Protein AF-A0A3D0SB68-F1 (afdb_monomer_lite)

pLDDT: mean 89.6, std 14.68, range [39.91, 98.56]

Radius of gyration: 19.41 Å; chains: 1; bounding box: 35×50×50 Å

Secondary structure (DSSP, 8-state):
-------SSEEEEEEEEEE-SS-EEEEEEEE-TTS-EEEEEEEE---EEE--EEETTEEE-EEEEEGGGTEEEEE--EEEPSSS----

Sequence (88 aa):
MKDTNTDEIQTLDSKVVYQNRWMTVREDTIGRDDGYRGIYGVVDKPDFVVVIAIDGDDVYLVEQYRYPVKGRHLE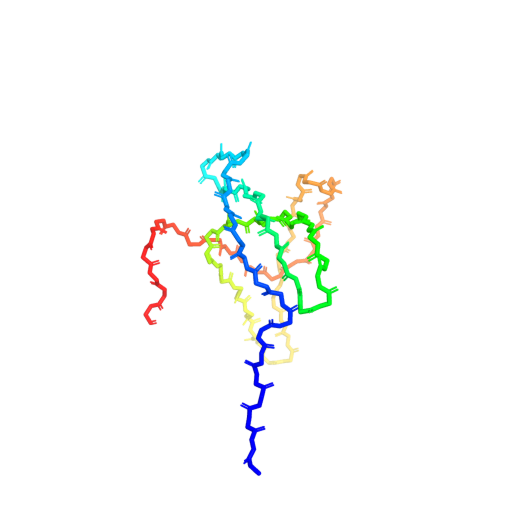FPQGAKEGAETFD

Structure (mmCIF, N/CA/C/O backbone):
data_AF-A0A3D0SB68-F1
#
_entry.id   AF-A0A3D0SB68-F1
#
loop_
_atom_site.group_PDB
_atom_site.id
_atom_site.type_symbol
_atom_site.label_atom_id
_atom_site.label_alt_id
_atom_site.label_comp_id
_atom_site.label_asym_id
_atom_site.label_entity_id
_atom_site.label_seq_id
_atom_site.pdbx_PDB_ins_code
_atom_site.Cartn_x
_atom_site.Cartn_y
_atom_site.Cartn_z
_atom_site.occupancy
_atom_site.B_iso_or_equiv
_atom_site.auth_seq_id
_atom_site.auth_comp_id
_atom_site.auth_asym_id
_atom_site.auth_atom_id
_atom_site.pdbx_PDB_model_num
ATOM 1 N N . MET A 1 1 ? -5.354 -34.622 -13.320 1.00 44.38 1 MET A N 1
ATOM 2 C CA . MET A 1 1 ? -4.239 -34.028 -12.558 1.00 44.38 1 MET A CA 1
ATOM 3 C C . MET A 1 1 ? -3.167 -33.586 -13.547 1.00 44.38 1 MET A C 1
ATOM 5 O O . MET A 1 1 ? -2.455 -34.424 -14.085 1.00 44.38 1 MET A O 1
ATOM 9 N N . LYS A 1 2 ? -3.172 -32.293 -13.872 1.00 39.91 2 LYS A N 1
ATOM 10 C CA . LYS A 1 2 ? -2.087 -31.520 -14.492 1.00 39.91 2 LYS A CA 1
ATOM 11 C C . LYS A 1 2 ? -2.338 -30.094 -14.012 1.00 39.91 2 LYS A C 1
ATOM 13 O O . LYS A 1 2 ? -3.122 -29.374 -14.626 1.00 39.91 2 LYS A O 1
ATOM 18 N N . ASP A 1 3 ? -1.778 -29.759 -12.856 1.00 44.66 3 ASP A N 1
ATOM 19 C CA . ASP A 1 3 ? -1.790 -28.394 -12.338 1.00 44.66 3 ASP A CA 1
ATOM 20 C C . ASP A 1 3 ? -0.912 -27.563 -13.269 1.00 44.66 3 ASP A C 1
ATOM 22 O O . ASP A 1 3 ? 0.313 -27.585 -13.197 1.00 44.66 3 ASP A O 1
ATOM 26 N N . THR A 1 4 ? -1.558 -26.926 -14.240 1.00 44.69 4 THR A N 1
ATOM 27 C CA . THR A 1 4 ? -0.902 -26.065 -15.223 1.00 44.69 4 THR A CA 1
ATOM 28 C C . THR A 1 4 ? -1.026 -24.647 -14.691 1.00 44.69 4 THR A C 1
ATOM 30 O O . THR A 1 4 ? -1.788 -23.850 -15.222 1.00 44.69 4 THR A O 1
ATOM 33 N N . ASN A 1 5 ? -0.366 -24.362 -13.567 1.00 50.00 5 ASN A N 1
ATOM 34 C CA . ASN A 1 5 ? -0.214 -22.982 -13.126 1.00 50.00 5 ASN A CA 1
ATOM 35 C C . ASN A 1 5 ? 0.976 -22.398 -13.892 1.00 50.00 5 ASN A C 1
ATOM 37 O O . ASN A 1 5 ? 2.087 -22.312 -13.375 1.00 50.00 5 ASN A O 1
ATOM 41 N N . THR A 1 6 ? 0.766 -22.138 -15.182 1.00 54.50 6 THR A N 1
ATOM 42 C CA . THR A 1 6 ? 1.648 -21.244 -15.925 1.00 54.50 6 THR A CA 1
ATOM 43 C C . THR A 1 6 ? 1.316 -19.859 -15.404 1.00 54.50 6 THR A C 1
ATOM 45 O O . THR A 1 6 ? 0.167 -19.440 -15.533 1.00 54.50 6 THR A O 1
ATOM 48 N N . ASP A 1 7 ? 2.257 -19.188 -14.744 1.00 60.97 7 ASP A N 1
ATOM 49 C CA . ASP A 1 7 ? 2.035 -17.811 -14.310 1.00 60.97 7 ASP A CA 1
ATOM 50 C C . ASP A 1 7 ? 1.587 -16.991 -15.531 1.00 60.97 7 ASP A C 1
ATOM 52 O O . ASP A 1 7 ? 2.337 -16.836 -16.492 1.00 60.97 7 ASP A O 1
ATOM 56 N N . GLU A 1 8 ? 0.339 -16.503 -15.512 1.00 79.75 8 GLU A N 1
ATOM 57 C CA . GLU A 1 8 ? -0.316 -15.803 -16.636 1.00 79.75 8 GLU A CA 1
ATOM 58 C C . GLU A 1 8 ? 0.491 -14.571 -17.101 1.00 79.75 8 GLU A C 1
ATOM 60 O O . GLU A 1 8 ? 0.315 -14.066 -18.212 1.00 79.75 8 GLU A O 1
ATOM 65 N N . ILE A 1 9 ? 1.386 -14.081 -16.237 1.00 89.56 9 ILE A N 1
ATOM 66 C CA . ILE A 1 9 ? 2.274 -12.945 -16.444 1.00 89.56 9 ILE A CA 1
ATOM 67 C C . ILE A 1 9 ? 3.650 -13.276 -15.850 1.00 89.56 9 ILE A C 1
ATOM 69 O O . ILE A 1 9 ? 3.769 -13.515 -14.650 1.00 89.56 9 ILE A O 1
ATOM 73 N N . GLN A 1 10 ? 4.701 -13.206 -16.667 1.00 93.38 10 GLN A N 1
ATOM 74 C CA . GLN A 1 10 ? 6.092 -13.360 -16.239 1.00 93.38 10 GLN A CA 1
ATOM 75 C C . GLN A 1 10 ? 6.789 -11.996 -16.153 1.00 93.38 10 GLN A C 1
ATOM 77 O O . GLN A 1 10 ? 6.792 -11.244 -17.128 1.00 93.38 10 GLN A O 1
ATOM 82 N N . THR A 1 11 ? 7.462 -11.697 -15.039 1.00 95.62 11 THR A N 1
ATOM 83 C CA . THR A 1 11 ? 8.375 -10.543 -14.951 1.00 95.62 11 THR A CA 1
ATOM 84 C C . THR A 1 11 ? 9.666 -10.827 -15.721 1.00 95.62 11 THR A C 1
ATOM 86 O O . THR A 1 11 ? 10.354 -11.816 -15.468 1.00 95.62 11 THR A O 1
ATOM 89 N N . LEU A 1 12 ? 9.993 -9.959 -16.676 1.00 95.75 12 LEU A N 1
ATOM 90 C CA . LEU A 1 12 ? 11.171 -10.044 -17.544 1.00 95.75 12 LEU A CA 1
ATOM 91 C C . LEU A 1 12 ? 12.307 -9.123 -17.080 1.00 95.75 12 LEU A C 1
ATOM 93 O O . LEU A 1 12 ? 13.474 -9.468 -17.244 1.00 95.75 12 LEU A O 1
ATOM 97 N N . ASP A 1 13 ? 11.964 -7.956 -16.538 1.00 97.50 13 ASP A N 1
ATOM 98 C CA . ASP A 1 13 ? 12.896 -6.970 -15.984 1.00 97.50 13 ASP A CA 1
ATOM 99 C C . ASP A 1 13 ? 12.179 -6.134 -14.919 1.00 97.50 13 ASP A C 1
ATOM 101 O O . ASP A 1 13 ? 10.961 -5.973 -14.990 1.00 97.50 13 ASP A O 1
ATOM 105 N N . SER A 1 14 ? 12.926 -5.578 -13.967 1.00 97.94 14 SER A N 1
ATOM 106 C CA . SER A 1 14 ? 12.392 -4.711 -12.914 1.00 97.94 14 SER A CA 1
ATOM 107 C C . SER A 1 14 ? 13.314 -3.526 -12.682 1.00 97.94 14 SER A C 1
ATOM 109 O O . SER A 1 14 ? 14.510 -3.691 -12.431 1.00 97.94 14 SER A O 1
ATOM 111 N N . LYS A 1 15 ? 12.745 -2.319 -12.659 1.00 98.00 15 LYS A N 1
ATOM 112 C CA . LYS A 1 15 ? 13.500 -1.087 -12.420 1.00 98.00 15 LYS A CA 1
ATOM 113 C C . LYS A 1 15 ? 12.830 -0.207 -11.377 1.00 98.00 15 LYS A C 1
ATOM 115 O O . LYS A 1 15 ? 11.669 0.153 -11.516 1.00 98.00 15 LYS A O 1
ATOM 120 N N . VAL A 1 16 ? 13.588 0.228 -10.368 1.00 98.44 16 VAL A N 1
ATOM 121 C CA . VAL A 1 16 ? 13.140 1.280 -9.440 1.00 98.44 16 VAL A CA 1
ATOM 122 C C . VAL A 1 16 ? 13.071 2.613 -10.181 1.00 98.44 16 VAL A C 1
ATOM 124 O O . VAL A 1 16 ? 14.078 3.092 -10.707 1.00 98.44 16 VAL A O 1
ATOM 127 N N . VAL A 1 17 ? 11.884 3.218 -10.209 1.00 98.38 17 VAL A N 1
ATOM 128 C CA . VAL A 1 17 ? 11.633 4.513 -10.866 1.00 98.38 17 VAL A CA 1
ATOM 129 C C . VAL A 1 17 ? 11.377 5.643 -9.873 1.00 98.38 17 VAL A C 1
ATOM 131 O O . VAL A 1 17 ? 11.550 6.812 -10.210 1.00 98.38 17 VAL A O 1
ATOM 134 N N . TYR A 1 18 ? 11.018 5.309 -8.633 1.00 98.31 18 TYR A N 1
ATOM 135 C CA . TYR A 1 18 ? 10.887 6.265 -7.540 1.00 98.31 18 TYR A CA 1
ATOM 136 C C . TYR A 1 18 ? 11.112 5.569 -6.200 1.00 98.31 18 TYR A C 1
ATOM 138 O O . TYR A 1 18 ? 10.668 4.443 -5.998 1.00 98.31 18 TYR A O 1
ATOM 146 N N . GLN A 1 19 ? 11.763 6.250 -5.261 1.00 97.44 19 GLN A N 1
ATOM 147 C CA . GLN A 1 19 ? 11.953 5.733 -3.913 1.00 97.44 19 GLN A CA 1
ATOM 148 C C . GLN A 1 19 ? 11.964 6.871 -2.897 1.00 97.44 19 GLN A C 1
ATOM 150 O O . GLN A 1 19 ? 12.576 7.919 -3.115 1.00 97.44 19 GLN A O 1
ATOM 155 N N . ASN A 1 20 ? 11.298 6.652 -1.767 1.00 94.75 20 ASN A N 1
ATOM 156 C CA . ASN A 1 20 ? 11.392 7.503 -0.589 1.00 94.75 20 ASN A CA 1
ATOM 157 C C . ASN A 1 20 ? 11.438 6.635 0.682 1.00 94.75 20 ASN A C 1
ATOM 159 O O . ASN A 1 20 ? 11.515 5.412 0.609 1.00 94.75 20 ASN A O 1
ATOM 163 N N . ARG A 1 21 ? 11.403 7.262 1.864 1.00 89.38 21 ARG A N 1
ATOM 164 C CA . ARG A 1 21 ? 11.465 6.544 3.150 1.00 89.38 21 ARG A CA 1
ATOM 165 C C . ARG A 1 21 ? 10.297 5.567 3.373 1.00 89.38 21 ARG A C 1
ATOM 167 O O . ARG A 1 21 ? 10.446 4.632 4.150 1.00 89.38 21 ARG A O 1
ATOM 174 N N . TRP A 1 22 ? 9.143 5.805 2.760 1.00 89.75 22 TRP A N 1
ATOM 175 C CA . TRP A 1 22 ? 7.901 5.074 3.024 1.00 89.75 22 TRP A CA 1
ATOM 176 C C . TRP A 1 22 ? 7.581 4.009 1.974 1.00 89.75 22 TRP A C 1
ATOM 178 O O . TRP A 1 22 ? 6.837 3.080 2.280 1.00 89.75 22 TRP A O 1
ATOM 188 N N . MET A 1 23 ? 8.089 4.153 0.746 1.00 93.75 23 MET A N 1
ATOM 189 C CA . MET A 1 23 ? 7.782 3.246 -0.361 1.00 93.75 23 MET A CA 1
ATOM 190 C C . MET A 1 23 ? 8.830 3.279 -1.479 1.00 93.75 23 MET A C 1
ATOM 192 O O . MET A 1 23 ? 9.528 4.282 -1.678 1.00 93.75 23 MET A O 1
ATOM 196 N N . THR A 1 24 ? 8.836 2.211 -2.272 1.00 97.06 24 THR A N 1
ATOM 197 C CA . THR A 1 24 ? 9.551 2.101 -3.547 1.00 97.06 24 THR A CA 1
ATOM 198 C C . THR A 1 24 ? 8.538 1.836 -4.654 1.00 97.06 24 THR A C 1
ATOM 200 O O . THR A 1 24 ? 7.660 0.994 -4.504 1.00 97.06 24 THR A O 1
ATOM 203 N N . VAL A 1 25 ? 8.657 2.538 -5.776 1.00 98.25 25 VAL A N 1
ATOM 204 C CA . VAL A 1 25 ? 7.898 2.251 -6.995 1.00 98.25 25 VAL A CA 1
ATOM 205 C C . VAL A 1 25 ? 8.845 1.635 -8.013 1.00 98.25 25 VAL A C 1
ATOM 207 O O . VAL A 1 25 ? 9.885 2.222 -8.341 1.00 98.25 25 VAL A O 1
ATOM 210 N N . ARG A 1 26 ? 8.474 0.461 -8.515 1.00 98.31 26 ARG A N 1
ATOM 211 C CA . ARG A 1 26 ? 9.164 -0.246 -9.590 1.00 98.31 26 ARG A CA 1
ATOM 212 C C . ARG A 1 26 ? 8.283 -0.327 -10.826 1.00 98.31 26 ARG A C 1
ATOM 214 O O . ARG A 1 26 ? 7.070 -0.465 -10.722 1.00 98.31 26 ARG A O 1
ATOM 221 N N . GLU A 1 27 ? 8.910 -0.233 -11.985 1.00 98.44 27 GLU A N 1
ATOM 222 C CA . GLU A 1 27 ? 8.320 -0.632 -13.255 1.00 98.44 27 GLU A CA 1
ATOM 223 C C . GLU A 1 27 ? 8.858 -2.014 -13.601 1.00 98.44 27 GLU A C 1
ATOM 225 O O . GLU A 1 27 ? 10.065 -2.189 -13.795 1.00 98.44 27 GLU A O 1
ATOM 230 N N . ASP A 1 28 ? 7.954 -2.984 -13.658 1.00 97.75 28 ASP A N 1
ATOM 231 C CA . ASP A 1 28 ? 8.249 -4.343 -14.077 1.00 97.75 28 ASP A CA 1
ATOM 232 C C . ASP A 1 28 ? 7.875 -4.481 -15.556 1.00 97.75 28 ASP A C 1
ATOM 234 O O . ASP A 1 28 ? 6.722 -4.265 -15.946 1.00 97.75 28 ASP A O 1
ATOM 238 N N . THR A 1 29 ? 8.844 -4.842 -16.396 1.00 97.75 29 THR A N 1
ATOM 239 C CA . THR A 1 29 ? 8.556 -5.304 -17.756 1.00 97.75 29 THR A CA 1
ATOM 240 C C . THR A 1 29 ? 7.998 -6.711 -17.651 1.00 97.75 29 THR A C 1
ATOM 242 O O . THR A 1 29 ? 8.649 -7.590 -17.092 1.00 97.75 29 THR A O 1
ATOM 245 N N . ILE A 1 30 ? 6.823 -6.943 -18.222 1.00 96.38 30 ILE A N 1
ATOM 246 C CA . ILE A 1 30 ? 6.152 -8.239 -18.181 1.00 96.38 30 ILE A CA 1
ATOM 247 C C . ILE A 1 30 ? 6.024 -8.875 -19.565 1.00 96.38 30 ILE A C 1
ATOM 249 O O . ILE A 1 30 ? 5.954 -8.175 -20.579 1.00 96.38 30 ILE A O 1
ATOM 253 N N . GLY A 1 31 ? 5.952 -10.202 -19.593 1.00 95.69 31 GLY A N 1
ATOM 254 C CA . GLY A 1 31 ? 5.590 -11.019 -20.747 1.00 95.69 31 GLY A CA 1
ATOM 255 C C . GLY A 1 31 ? 4.385 -11.907 -20.441 1.00 95.69 31 GLY A C 1
ATOM 256 O O . GLY A 1 31 ? 4.141 -12.237 -19.282 1.00 95.69 31 GLY A O 1
ATOM 257 N N . ARG A 1 32 ? 3.639 -12.295 -21.475 1.00 90.56 32 ARG A N 1
ATOM 258 C CA . ARG A 1 32 ? 2.580 -13.315 -21.411 1.00 90.56 32 ARG A CA 1
ATOM 259 C C . ARG A 1 32 ? 2.801 -14.372 -22.495 1.00 90.56 32 ARG A C 1
ATOM 261 O O . ARG A 1 32 ? 3.506 -14.116 -23.474 1.00 90.56 32 ARG A O 1
ATOM 268 N N . ASP A 1 33 ? 2.163 -15.529 -22.346 1.00 87.44 33 ASP A N 1
ATOM 269 C CA . ASP A 1 33 ? 2.305 -16.667 -23.271 1.00 87.44 33 ASP A CA 1
ATOM 270 C C . ASP A 1 33 ? 1.805 -16.384 -24.698 1.00 87.44 33 ASP A C 1
ATOM 272 O O . ASP A 1 33 ? 2.240 -17.025 -25.654 1.00 87.44 33 ASP A O 1
ATOM 276 N N . ASP A 1 34 ? 0.924 -15.397 -24.867 1.00 87.81 34 ASP A N 1
ATOM 277 C CA . ASP A 1 34 ? 0.454 -14.921 -26.174 1.00 87.81 34 ASP A CA 1
ATOM 278 C C . ASP A 1 34 ? 1.461 -13.995 -26.890 1.00 87.81 34 ASP A C 1
ATOM 280 O O . ASP A 1 34 ? 1.200 -13.520 -27.998 1.00 87.81 34 ASP A O 1
ATOM 284 N N . GLY A 1 35 ? 2.625 -13.747 -26.278 1.00 88.12 35 GLY A N 1
AT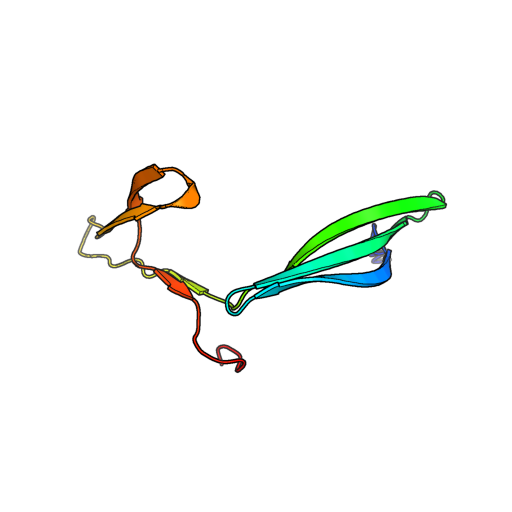OM 285 C CA . GLY A 1 35 ? 3.685 -12.888 -26.799 1.00 88.12 35 GLY A CA 1
ATOM 286 C C . GLY A 1 35 ? 3.540 -11.409 -26.435 1.00 88.12 35 GLY A C 1
ATOM 287 O O . GLY A 1 35 ? 4.409 -10.613 -26.808 1.00 88.12 35 GLY A O 1
ATOM 288 N N . TYR A 1 36 ? 2.492 -11.019 -25.701 1.00 90.88 36 TYR A N 1
ATOM 289 C CA . TYR A 1 36 ? 2.331 -9.643 -25.241 1.00 90.88 36 TYR A CA 1
ATOM 290 C C . TYR A 1 36 ? 3.475 -9.221 -24.309 1.00 90.88 36 TYR A C 1
ATOM 292 O O . TYR A 1 36 ? 3.907 -9.984 -23.442 1.00 90.88 36 TYR A O 1
ATOM 300 N N . ARG A 1 37 ? 3.934 -7.971 -24.460 1.00 94.75 37 ARG A N 1
ATOM 301 C CA . ARG A 1 37 ? 4.890 -7.316 -23.558 1.00 94.75 37 ARG A CA 1
ATOM 302 C C . ARG A 1 37 ? 4.359 -5.966 -23.103 1.00 94.75 37 ARG A C 1
ATOM 304 O O . ARG A 1 37 ? 3.883 -5.184 -23.922 1.00 94.75 37 ARG A O 1
ATOM 311 N N . GLY A 1 38 ? 4.482 -5.681 -21.813 1.00 95.12 38 GLY A N 1
ATOM 312 C CA . GLY A 1 38 ? 3.985 -4.440 -21.222 1.00 95.12 38 GLY A CA 1
ATOM 313 C C . GLY A 1 38 ? 4.738 -4.045 -19.960 1.00 95.12 38 GLY A C 1
ATOM 314 O O . GLY A 1 38 ? 5.696 -4.706 -19.570 1.00 95.12 38 GLY A O 1
ATOM 315 N N . ILE A 1 39 ? 4.286 -2.962 -19.332 1.00 96.88 39 ILE A N 1
ATOM 316 C CA . ILE A 1 39 ? 4.825 -2.460 -18.066 1.00 96.88 39 ILE A CA 1
ATOM 317 C C . ILE A 1 39 ? 3.744 -2.582 -16.991 1.00 96.88 39 ILE A C 1
ATOM 319 O O . ILE A 1 39 ? 2.596 -2.201 -17.229 1.00 96.88 39 ILE A O 1
ATOM 323 N N . TYR A 1 40 ? 4.125 -3.065 -15.809 1.00 96.44 40 TYR A N 1
ATOM 324 C CA . TYR A 1 40 ? 3.347 -2.951 -14.576 1.00 96.44 40 TYR A CA 1
ATOM 325 C C . TYR A 1 40 ? 4.055 -2.024 -13.585 1.00 96.44 40 TYR A C 1
ATOM 327 O O . TYR A 1 40 ? 5.229 -2.210 -13.280 1.00 96.44 40 TYR A O 1
ATOM 335 N N . GLY A 1 41 ? 3.327 -1.035 -13.060 1.00 97.38 41 GLY A N 1
ATOM 336 C CA . GLY A 1 41 ? 3.784 -0.229 -11.929 1.00 97.38 41 GLY A CA 1
ATOM 337 C C . GLY A 1 41 ? 3.495 -0.948 -10.612 1.00 97.38 41 GLY A C 1
ATOM 338 O O . GLY A 1 41 ? 2.334 -1.209 -10.297 1.00 97.38 41 GLY A O 1
ATOM 339 N N . VAL A 1 42 ? 4.537 -1.248 -9.843 1.00 97.38 42 VAL A N 1
ATOM 340 C CA . VAL A 1 42 ? 4.471 -1.958 -8.560 1.00 97.38 42 VAL A CA 1
ATOM 341 C C . VAL A 1 42 ? 4.908 -1.018 -7.443 1.00 97.38 42 VAL A C 1
ATOM 343 O O . VAL A 1 42 ? 5.946 -0.367 -7.548 1.00 97.38 42 VAL A O 1
ATOM 346 N N . VAL A 1 43 ? 4.123 -0.941 -6.367 1.00 97.06 43 VAL A N 1
ATOM 347 C CA . VAL A 1 43 ? 4.466 -0.163 -5.169 1.00 97.06 43 VAL A CA 1
ATOM 348 C C . VAL A 1 43 ? 4.810 -1.118 -4.036 1.00 97.06 43 VAL A C 1
ATOM 350 O O . VAL A 1 43 ? 3.920 -1.739 -3.456 1.00 97.06 43 VAL A O 1
ATOM 353 N N . ASP A 1 44 ? 6.089 -1.180 -3.685 1.00 93.88 44 ASP A N 1
ATOM 354 C CA . ASP A 1 44 ? 6.533 -1.818 -2.452 1.00 93.88 44 ASP A CA 1
ATOM 355 C C . ASP A 1 44 ? 6.372 -0.851 -1.292 1.00 93.88 44 ASP A C 1
ATOM 357 O O . ASP A 1 44 ? 6.873 0.278 -1.311 1.00 93.88 44 ASP A O 1
ATOM 361 N N . LYS A 1 45 ? 5.717 -1.324 -0.242 1.00 91.19 45 LYS A N 1
ATOM 362 C CA . LYS A 1 45 ? 5.583 -0.620 1.028 1.00 91.19 45 LYS A CA 1
ATOM 363 C C . LYS A 1 45 ? 5.715 -1.635 2.164 1.00 91.19 45 LYS A C 1
ATOM 365 O O . LYS A 1 45 ? 5.415 -2.806 1.933 1.00 91.19 45 LYS A O 1
ATOM 370 N N . PRO A 1 46 ? 6.108 -1.208 3.374 1.00 89.06 46 PRO A N 1
ATOM 371 C CA . PRO A 1 46 ? 6.116 -2.092 4.529 1.00 89.06 46 PRO A CA 1
ATOM 372 C C . PRO A 1 46 ? 4.752 -2.750 4.755 1.00 89.06 46 PRO A C 1
ATOM 374 O O . PRO A 1 46 ? 3.697 -2.173 4.437 1.00 89.06 46 PRO A O 1
ATOM 377 N N . ASP A 1 47 ? 4.784 -3.934 5.357 1.00 89.38 47 ASP A N 1
ATOM 378 C CA . ASP A 1 47 ? 3.582 -4.570 5.874 1.00 89.38 47 ASP A CA 1
ATOM 379 C C . ASP A 1 47 ? 2.913 -3.679 6.925 1.00 89.38 47 ASP A C 1
ATOM 381 O O . ASP A 1 47 ? 3.510 -2.763 7.502 1.00 89.38 47 ASP A O 1
ATOM 385 N N . PHE A 1 48 ? 1.631 -3.925 7.160 1.00 91.88 48 PHE A N 1
ATOM 386 C CA . PHE A 1 48 ? 0.822 -3.119 8.059 1.00 91.88 48 PHE A CA 1
ATOM 387 C C . PHE A 1 48 ? -0.149 -3.996 8.833 1.00 91.88 48 PHE A C 1
ATOM 389 O O . PHE A 1 48 ? -0.503 -5.091 8.399 1.00 91.88 48 PHE A O 1
ATOM 396 N N . VAL A 1 49 ? -0.591 -3.481 9.974 1.00 94.75 49 VAL A N 1
ATOM 397 C CA . VAL A 1 49 ? -1.587 -4.126 10.826 1.00 94.75 49 VAL A CA 1
ATOM 398 C C . VAL A 1 49 ? -2.796 -3.216 10.943 1.00 94.75 49 VAL A C 1
ATOM 400 O O . VAL A 1 49 ? -2.666 -1.990 11.004 1.00 94.75 49 VAL A O 1
ATOM 403 N N . VAL A 1 50 ? -3.971 -3.836 10.996 1.00 97.31 50 VAL A N 1
ATOM 404 C CA . VAL A 1 50 ? -5.242 -3.201 11.342 1.00 97.31 50 VAL A CA 1
ATOM 405 C C . VAL A 1 50 ? -5.754 -3.862 12.614 1.00 97.31 50 VAL A C 1
ATOM 407 O O . VAL A 1 50 ? -5.773 -5.088 12.709 1.00 97.31 50 VAL A O 1
ATOM 410 N N . VAL A 1 51 ? -6.162 -3.058 13.589 1.00 97.38 51 VAL A N 1
ATOM 411 C CA . VAL A 1 51 ? -6.716 -3.531 14.858 1.00 97.38 51 VAL A CA 1
ATOM 412 C C . VAL A 1 51 ? -8.222 -3.322 14.843 1.00 97.38 51 VAL A C 1
ATOM 414 O O . VAL A 1 51 ? -8.696 -2.200 14.681 1.00 97.38 51 VAL A O 1
ATOM 417 N N . ILE A 1 52 ? -8.973 -4.399 15.059 1.00 98.12 52 ILE A N 1
ATOM 418 C CA . ILE A 1 52 ? -10.423 -4.352 15.255 1.00 98.12 52 ILE A CA 1
ATOM 419 C C . ILE A 1 52 ? -10.681 -4.586 16.743 1.00 98.12 52 ILE A C 1
ATOM 421 O O . ILE A 1 52 ? -10.585 -5.713 17.224 1.00 98.12 52 ILE A O 1
ATOM 425 N N . ALA A 1 53 ? -10.955 -3.511 17.482 1.00 98.00 53 ALA A N 1
ATOM 426 C CA . ALA A 1 53 ? -11.318 -3.593 18.893 1.00 98.00 53 ALA A CA 1
ATOM 427 C C . ALA A 1 53 ? -12.827 -3.835 19.018 1.00 98.00 53 ALA A C 1
ATOM 429 O O . ALA A 1 53 ? -13.610 -3.025 18.520 1.00 98.00 53 ALA A O 1
ATOM 430 N N . ILE A 1 54 ? -13.201 -4.940 19.665 1.00 98.38 54 ILE A N 1
ATOM 431 C CA . ILE A 1 54 ? -14.582 -5.417 19.813 1.00 98.38 54 ILE A CA 1
ATOM 432 C C . ILE A 1 54 ? -14.965 -5.368 21.295 1.00 98.38 54 ILE A C 1
ATOM 434 O O . ILE A 1 54 ? -14.209 -5.871 22.130 1.00 98.38 54 ILE A O 1
ATOM 438 N N . ASP A 1 55 ? -16.133 -4.806 21.603 1.00 98.12 55 ASP A N 1
ATOM 439 C CA . ASP A 1 55 ? -16.766 -4.865 22.927 1.00 98.12 55 ASP A CA 1
ATOM 440 C C . ASP A 1 55 ? -18.258 -5.185 22.763 1.00 98.12 55 ASP A C 1
ATOM 442 O O . ASP A 1 55 ? -19.034 -4.370 22.271 1.00 98.12 55 ASP A O 1
ATOM 446 N N . GLY A 1 56 ? -18.656 -6.412 23.108 1.00 97.94 56 GLY A N 1
ATOM 447 C CA . GLY A 1 56 ? -19.998 -6.916 22.812 1.00 97.94 56 GLY A CA 1
ATOM 448 C C . GLY A 1 56 ? -20.296 -6.906 21.308 1.00 97.94 56 GLY A C 1
ATOM 449 O O . GLY A 1 56 ? -19.589 -7.552 20.534 1.00 97.94 56 GLY A O 1
ATOM 450 N N . ASP A 1 57 ? -21.341 -6.173 20.919 1.00 97.88 57 ASP A N 1
ATOM 451 C CA . ASP A 1 57 ? -21.756 -5.982 19.522 1.00 97.88 57 ASP A CA 1
ATOM 452 C C . ASP A 1 57 ? -21.128 -4.728 18.876 1.00 97.88 57 ASP A C 1
ATOM 454 O O . ASP A 1 57 ? -21.354 -4.458 17.693 1.00 97.88 57 ASP A O 1
ATOM 458 N N . ASP A 1 58 ? -20.338 -3.961 19.635 1.00 98.25 58 ASP A N 1
ATOM 459 C CA . ASP A 1 58 ? -19.747 -2.704 19.189 1.00 98.25 58 ASP A CA 1
ATOM 460 C C . ASP A 1 58 ? -18.298 -2.878 18.710 1.00 98.25 58 ASP A C 1
ATOM 462 O O . ASP A 1 58 ? -17.534 -3.728 19.181 1.00 98.25 58 ASP A O 1
ATOM 466 N N . VAL A 1 59 ? -17.894 -2.003 17.781 1.00 98.50 59 VAL A N 1
ATOM 467 C CA . VAL A 1 59 ? -16.501 -1.846 17.348 1.00 98.50 59 VAL A CA 1
ATOM 468 C C . VAL A 1 59 ? -16.038 -0.407 17.496 1.00 98.50 59 VAL A C 1
ATOM 470 O O . VAL A 1 59 ? -16.783 0.541 17.239 1.00 98.50 59 VAL A O 1
ATOM 473 N N . TYR A 1 60 ? -14.768 -0.239 17.851 1.00 98.25 60 TYR A N 1
ATOM 474 C CA . TYR A 1 60 ? -14.174 1.085 17.997 1.00 98.25 60 TYR A CA 1
ATOM 475 C C . TYR A 1 60 ? -13.457 1.531 16.725 1.00 98.25 60 TYR A C 1
ATOM 477 O O . TYR A 1 60 ? -12.666 0.796 16.128 1.00 98.25 60 TYR A O 1
ATOM 485 N N . LEU A 1 61 ? -13.709 2.784 16.352 1.00 98.56 61 LEU A N 1
ATOM 486 C CA . LEU A 1 61 ? -13.096 3.473 15.222 1.00 98.56 61 LEU A CA 1
ATOM 487 C C . LEU A 1 61 ? -12.373 4.730 15.710 1.00 98.56 61 LEU A C 1
ATOM 489 O O . LEU A 1 61 ? -12.688 5.285 16.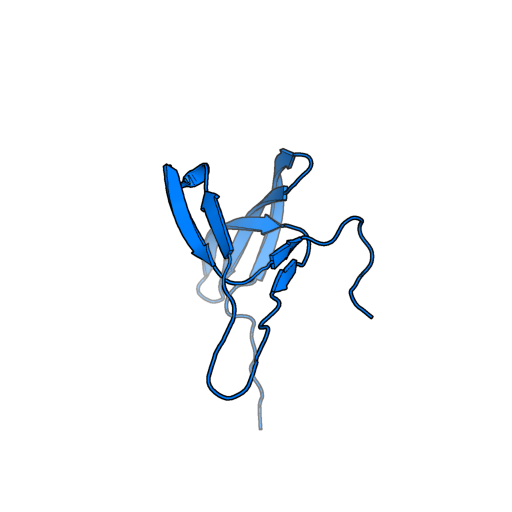764 1.00 98.56 61 LEU A O 1
ATOM 493 N N . VAL A 1 62 ? -11.428 5.204 14.908 1.00 98.25 62 VAL A N 1
A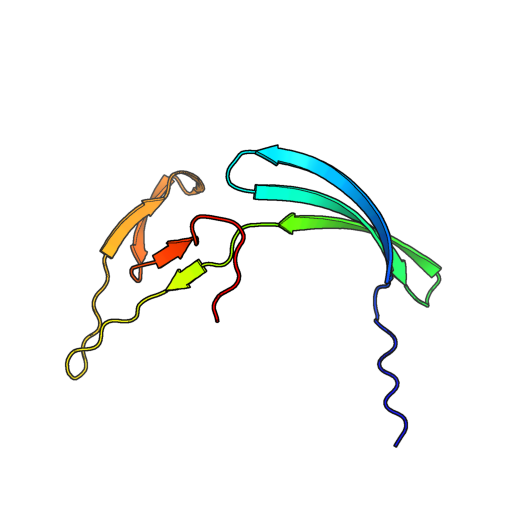TOM 494 C CA . VAL A 1 62 ? -10.774 6.504 15.081 1.00 98.25 62 VAL A CA 1
ATOM 495 C C . VAL A 1 62 ? -11.104 7.406 13.902 1.00 98.25 62 VAL A C 1
ATOM 497 O O . VAL A 1 62 ? -11.269 6.941 12.776 1.00 98.25 62 VAL A O 1
ATOM 500 N N . GLU A 1 63 ? -11.174 8.712 14.149 1.00 98.25 63 GLU A N 1
ATOM 501 C CA . GLU A 1 63 ? -11.313 9.695 13.081 1.00 98.25 63 GLU A CA 1
ATOM 502 C C . GLU A 1 63 ? -9.947 10.296 12.723 1.00 98.25 63 GLU A C 1
ATOM 504 O O . GLU A 1 63 ? -9.330 11.010 13.525 1.00 98.25 63 GLU A O 1
ATOM 509 N N . GLN A 1 64 ? -9.484 10.052 11.496 1.00 98.31 64 GLN A N 1
ATOM 510 C CA . GLN A 1 64 ? -8.170 10.499 11.034 1.00 98.31 64 GLN A CA 1
ATOM 511 C C . GLN A 1 64 ? -8.262 11.345 9.762 1.00 98.31 64 GLN A C 1
ATOM 513 O O . GLN A 1 64 ? -9.013 11.043 8.837 1.00 98.31 64 GLN A O 1
ATOM 518 N N . TYR A 1 65 ? -7.457 12.412 9.692 1.00 97.81 65 TYR A N 1
ATOM 519 C CA . TYR A 1 65 ? -7.289 13.180 8.458 1.00 97.81 65 TYR A CA 1
ATOM 520 C C . TYR A 1 65 ? -6.340 12.456 7.496 1.00 97.81 65 TYR A C 1
ATOM 522 O O . TYR A 1 65 ? -5.180 12.198 7.821 1.00 97.81 65 TYR A O 1
ATOM 530 N N . ARG A 1 66 ? -6.812 12.177 6.280 1.00 97.31 66 ARG A N 1
ATOM 531 C CA . ARG A 1 66 ? -6.044 11.540 5.207 1.00 97.31 66 ARG A CA 1
ATOM 532 C C . ARG A 1 66 ? -5.643 12.581 4.167 1.00 97.31 66 ARG A C 1
ATOM 534 O O . ARG A 1 66 ? -6.423 12.935 3.286 1.00 97.31 66 ARG A O 1
ATOM 541 N N . TYR A 1 67 ? -4.394 13.049 4.242 1.00 96.94 67 TYR A N 1
ATOM 542 C CA . TYR A 1 67 ? -3.850 14.053 3.317 1.00 96.94 67 TYR A CA 1
ATOM 543 C C . TYR A 1 67 ? -4.007 13.706 1.821 1.00 96.94 67 TYR A C 1
ATOM 545 O O . TYR A 1 67 ? -4.322 14.631 1.070 1.00 96.94 67 TYR A O 1
ATOM 553 N N . PRO A 1 68 ? -3.825 12.453 1.348 1.00 95.62 68 PRO A N 1
ATOM 554 C CA . PRO A 1 68 ? -3.967 12.139 -0.079 1.00 95.62 68 PRO A CA 1
ATOM 555 C C . PRO A 1 68 ? -5.372 12.397 -0.639 1.00 95.62 68 PRO A C 1
ATOM 557 O O . PRO A 1 68 ? -5.500 12.813 -1.783 1.00 95.62 68 PRO A O 1
ATOM 560 N N . VAL A 1 69 ? -6.410 12.217 0.184 1.00 97.06 69 VAL A N 1
ATOM 561 C CA . VAL A 1 69 ? -7.828 12.380 -0.200 1.00 97.06 69 VAL A CA 1
ATOM 562 C C . VAL A 1 69 ? -8.497 13.604 0.440 1.00 97.06 69 VAL A C 1
ATOM 564 O O . VAL A 1 69 ? -9.686 13.829 0.263 1.00 97.06 69 VAL A O 1
ATOM 567 N N . LYS A 1 70 ? -7.731 14.419 1.175 1.00 98.00 70 LYS A N 1
ATOM 568 C CA . LYS A 1 70 ? -8.141 15.713 1.751 1.00 98.00 70 LYS A CA 1
ATOM 569 C C . LYS A 1 70 ? -9.379 15.668 2.660 1.00 98.00 70 LYS A C 1
ATOM 571 O O . LYS A 1 70 ? -10.124 16.640 2.713 1.00 98.00 70 LYS A O 1
ATOM 576 N N . GLY A 1 71 ? -9.565 14.596 3.430 1.00 98.31 71 GLY A N 1
ATOM 577 C CA . GLY A 1 71 ? -10.745 14.440 4.292 1.00 98.31 71 GLY A CA 1
ATOM 578 C C . GLY A 1 71 ? -10.466 13.737 5.617 1.00 98.31 71 GLY A C 1
ATOM 579 O O . GLY A 1 71 ? -9.442 13.063 5.765 1.00 98.31 71 GLY A O 1
ATOM 580 N N . ARG A 1 72 ? -11.388 13.897 6.576 1.00 98.25 72 ARG A N 1
ATOM 581 C CA . ARG A 1 72 ? -11.430 13.114 7.819 1.00 98.25 72 ARG A CA 1
ATOM 582 C C . ARG A 1 72 ? -12.334 11.904 7.614 1.00 98.25 72 ARG A C 1
ATOM 584 O O . ARG A 1 72 ? -13.432 12.052 7.090 1.00 98.25 72 ARG A O 1
ATOM 591 N N . HIS A 1 73 ? -11.839 10.730 7.984 1.00 98.00 73 HIS A N 1
ATOM 592 C CA . HIS A 1 73 ? -12.519 9.458 7.769 1.00 98.00 73 HIS A CA 1
ATOM 593 C C . HIS A 1 73 ? -12.547 8.673 9.075 1.00 98.00 73 HIS A C 1
ATOM 595 O O . HIS A 1 73 ? -11.592 8.734 9.853 1.00 98.00 73 HIS A O 1
ATOM 601 N N . LEU A 1 74 ? -13.644 7.948 9.297 1.00 98.31 74 LEU A N 1
ATOM 602 C CA . LEU A 1 74 ? -13.710 6.920 10.325 1.00 98.31 74 LEU A CA 1
ATOM 603 C C . LEU A 1 74 ? -13.011 5.668 9.811 1.00 98.31 74 LEU A C 1
ATOM 605 O O . LEU A 1 74 ? -13.316 5.181 8.722 1.00 98.31 74 LEU A O 1
ATOM 609 N N . GLU A 1 75 ? -12.063 5.169 10.591 1.00 98.19 75 GLU A N 1
ATOM 610 C CA . GLU A 1 75 ? -11.213 4.049 10.212 1.00 98.19 75 GLU A CA 1
ATOM 611 C C . GLU A 1 75 ? -10.892 3.185 11.432 1.00 98.19 75 GLU A C 1
ATOM 613 O O . GLU A 1 75 ? -10.884 3.665 12.568 1.00 98.19 75 GLU A O 1
ATOM 618 N N . PHE A 1 76 ? -10.574 1.913 11.204 1.00 98.44 76 PHE A N 1
ATOM 619 C CA . PHE A 1 76 ? -9.947 1.102 12.242 1.00 98.44 76 PHE A CA 1
ATOM 620 C C . PHE A 1 76 ? -8.531 1.619 12.530 1.00 98.44 76 PHE A C 1
ATOM 622 O O . PHE A 1 76 ? -7.828 2.015 11.587 1.00 98.44 76 PHE A O 1
ATOM 629 N N . PRO A 1 77 ? -8.081 1.601 13.800 1.00 97.81 77 PRO A N 1
ATOM 630 C CA . PRO A 1 77 ? -6.686 1.854 14.129 1.00 97.81 77 PRO A CA 1
ATOM 631 C C . PRO A 1 77 ? -5.770 0.961 13.292 1.00 97.81 77 PRO A C 1
ATOM 633 O O . PRO A 1 77 ? -5.955 -0.253 13.214 1.00 97.81 77 PRO A O 1
ATO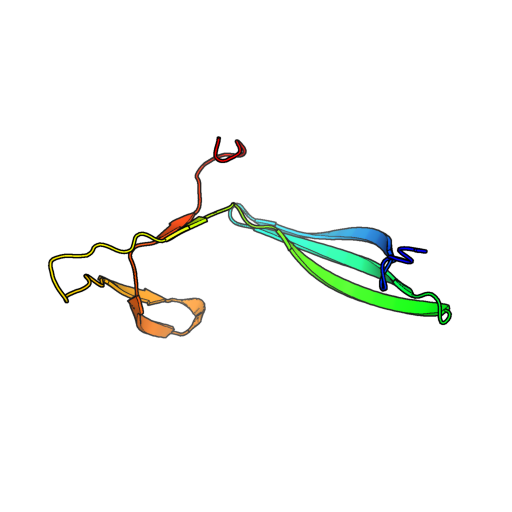M 636 N N . GLN A 1 78 ? -4.788 1.568 12.636 1.00 96.31 78 GLN A N 1
ATOM 637 C CA . GLN A 1 78 ? -3.875 0.864 11.744 1.00 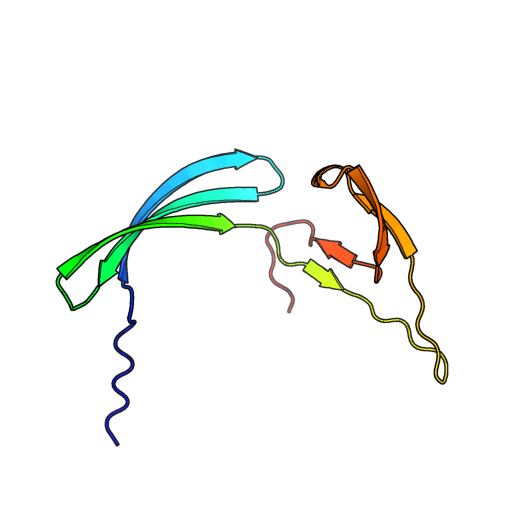96.31 78 GLN A CA 1
ATOM 638 C C . GLN A 1 78 ? -2.522 1.565 11.683 1.00 96.31 78 GLN A C 1
ATOM 640 O O . GLN A 1 78 ? -2.429 2.780 11.880 1.00 96.31 78 GLN A O 1
ATOM 645 N N . GLY A 1 79 ? -1.480 0.806 11.368 1.00 93.06 79 GLY A N 1
ATOM 646 C CA . GLY A 1 79 ? -0.121 1.321 11.257 1.00 93.06 79 GLY A CA 1
ATOM 647 C C . GLY A 1 79 ? 0.752 0.423 10.395 1.00 93.06 79 GLY A C 1
ATOM 648 O O . GLY A 1 79 ? 0.545 -0.788 10.334 1.00 93.06 79 GLY A O 1
ATOM 649 N N . ALA A 1 80 ? 1.719 1.032 9.713 1.00 90.25 80 ALA A N 1
ATOM 650 C CA . ALA A 1 80 ? 2.763 0.301 9.008 1.00 90.25 80 ALA A CA 1
ATOM 651 C C . ALA A 1 80 ? 3.851 -0.138 9.994 1.00 90.25 80 ALA A C 1
ATOM 653 O O . ALA A 1 80 ? 4.122 0.557 10.978 1.00 90.25 80 ALA A O 1
ATOM 654 N N . LYS A 1 81 ? 4.482 -1.275 9.713 1.00 83.88 81 LYS A N 1
ATOM 655 C CA . LYS A 1 81 ? 5.621 -1.775 10.476 1.00 83.88 81 LYS A CA 1
ATOM 656 C C . LYS A 1 81 ? 6.811 -0.822 10.357 1.00 83.88 81 LYS A C 1
ATOM 658 O O . LYS A 1 81 ? 7.095 -0.295 9.281 1.00 83.88 81 LYS A O 1
ATOM 663 N N . GLU A 1 82 ? 7.529 -0.634 11.460 1.00 79.19 82 GLU A N 1
ATOM 664 C CA . GLU A 1 82 ? 8.835 0.019 11.444 1.00 79.19 82 GLU A CA 1
ATOM 665 C C . GLU A 1 82 ? 9.945 -1.028 11.242 1.00 79.19 82 GLU A C 1
ATOM 667 O O . GLU A 1 82 ? 9.936 -2.102 11.850 1.00 79.19 82 GLU A O 1
ATOM 672 N N . GLY A 1 83 ? 10.901 -0.727 10.361 1.00 72.81 83 GLY A N 1
ATOM 673 C CA . GLY A 1 83 ? 12.010 -1.629 10.037 1.00 72.81 83 GLY A CA 1
ATOM 674 C C . GLY A 1 83 ? 11.654 -2.752 9.052 1.00 72.81 83 GLY A C 1
ATOM 675 O O . GLY A 1 83 ? 10.512 -2.895 8.626 1.00 72.81 83 GLY A O 1
ATOM 676 N N . ALA A 1 84 ? 12.667 -3.534 8.668 1.00 67.31 84 ALA A N 1
ATOM 677 C CA . ALA A 1 84 ? 12.596 -4.493 7.558 1.00 67.31 84 ALA A CA 1
ATOM 678 C C . ALA A 1 84 ? 12.281 -5.946 7.967 1.00 67.31 84 ALA A C 1
ATOM 680 O O . ALA A 1 84 ? 12.178 -6.802 7.098 1.00 67.31 84 ALA A O 1
ATOM 681 N N . GLU A 1 85 ? 12.168 -6.249 9.263 1.00 67.50 85 GLU A N 1
ATOM 682 C CA . GLU A 1 85 ? 11.887 -7.626 9.708 1.00 67.50 85 GLU A CA 1
ATOM 683 C C . GLU A 1 85 ? 10.461 -8.060 9.328 1.00 67.50 85 GLU A C 1
ATOM 685 O O . GLU A 1 85 ? 9.588 -7.214 9.130 1.00 67.50 85 GLU A O 1
ATOM 690 N N . THR A 1 86 ? 10.205 -9.356 9.221 1.00 63.03 86 THR A N 1
ATOM 691 C CA . THR A 1 86 ? 8.859 -9.886 8.965 1.00 63.03 86 THR A CA 1
ATOM 692 C C . THR A 1 86 ? 8.019 -9.901 10.245 1.00 63.03 86 THR A C 1
ATOM 694 O O . THR A 1 86 ? 8.544 -9.717 11.343 1.00 63.03 86 THR A O 1
ATOM 697 N N . PHE A 1 87 ? 6.701 -10.062 10.117 1.00 65.69 87 PHE A N 1
ATOM 698 C CA . PHE A 1 87 ? 5.883 -10.501 11.247 1.00 65.69 87 PHE A CA 1
ATOM 699 C C . PHE A 1 87 ? 6.119 -12.007 11.424 1.00 65.69 87 PHE A C 1
ATOM 701 O O . PHE A 1 87 ? 5.851 -12.760 10.489 1.00 65.69 87 PHE A O 1
ATOM 708 N N . ASP A 1 88 ? 6.693 -12.407 12.560 1.00 67.75 88 ASP A N 1
ATOM 709 C CA . ASP A 1 88 ? 6.813 -13.818 12.959 1.00 67.75 88 ASP A CA 1
ATOM 710 C C . ASP A 1 88 ? 5.441 -14.443 13.267 1.00 67.75 88 ASP A C 1
ATOM 712 O O . ASP A 1 88 ? 4.557 -13.715 13.786 1.00 67.75 88 ASP A O 1
#

Foldseek 3Di:
DDPPPPPQKDFPDKDFPDDDPFWTWIWTWIAGPVGDTDTDIDIDGADKDFDWDDDPPDTDWDWDQDVVVRDTDTHTDMDGDDDDDDDD